Protein AF-A0A7Y3M9U3-F1 (afdb_monomer_lite)

Radius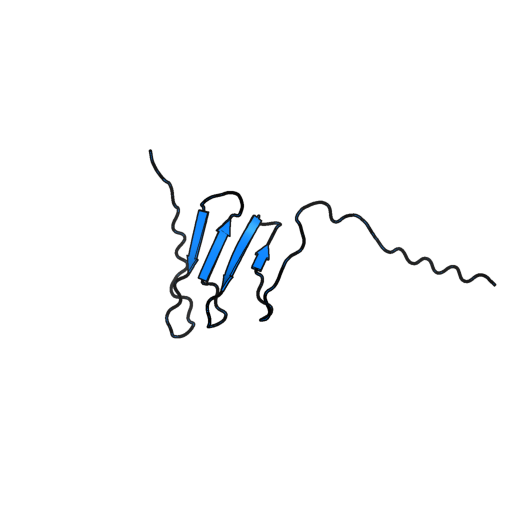 of gyration: 19.81 Å; chains: 1; bounding box: 39×32×64 Å

pLDDT: mean 73.17, std 17.66, range [40.16, 93.19]

Foldseek 3Di:
DDDPPPDPPVPPPPPAFDDFDADPVGHTQDDRNQQWGWDADPVRHTAKIQRNVDRQIWGFDADPVRPRPDRDRPPPPDDD

Secondary structure (DSSP, 8-state):
---------------SS---EE-TTS-EEEETTTTEEEEE-TTS-EEEEEETTSS-EEE--B-TTS-B------------

Sequence (80 aa):
VVGFAFGIKNNLPRTGAGDYTYDHNGNMVVDPHKNITTTYNHLNLPEKIEENDSAKFIEIINDAIGTNSGTASKKMIQIR

Structure (mmCIF, N/CA/C/O backbone):
data_AF-A0A7Y3M9U3-F1
#
_entry.id   AF-A0A7Y3M9U3-F1
#
loop_
_atom_site.group_PDB
_at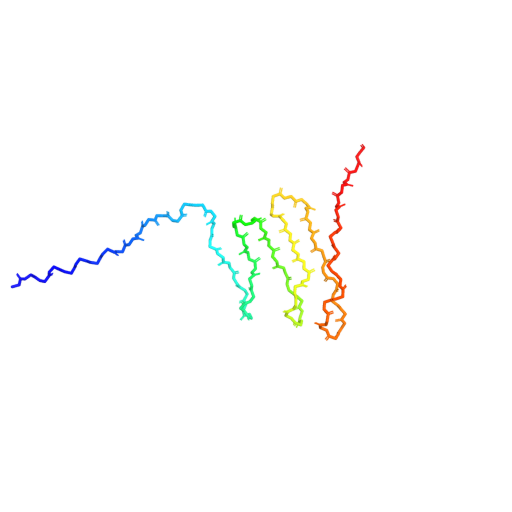om_site.id
_atom_site.type_symbol
_atom_site.label_atom_id
_atom_site.label_alt_id
_atom_site.label_comp_id
_atom_site.label_asym_id
_atom_site.label_entity_id
_atom_site.label_seq_id
_atom_site.pdbx_PDB_ins_code
_atom_site.Cartn_x
_atom_site.Cartn_y
_atom_site.Cartn_z
_atom_site.occupancy
_atom_site.B_iso_or_equiv
_atom_site.auth_seq_id
_atom_site.auth_comp_id
_atom_site.auth_asym_id
_atom_site.auth_atom_id
_atom_site.pdbx_PDB_model_num
ATOM 1 N N . VAL A 1 1 ? -12.935 -18.604 -49.673 1.00 46.34 1 VAL A N 1
ATOM 2 C CA . VAL A 1 1 ? -12.263 -18.473 -48.360 1.00 46.34 1 VAL A CA 1
ATOM 3 C C . VAL A 1 1 ? -11.221 -17.387 -48.486 1.00 46.34 1 VAL A C 1
ATOM 5 O O . VAL A 1 1 ? -10.355 -17.557 -49.324 1.00 46.34 1 VAL A O 1
ATOM 8 N N . VAL A 1 2 ? -11.365 -16.280 -47.754 1.00 40.16 2 VAL A N 1
ATOM 9 C CA . VAL A 1 2 ? -10.372 -15.753 -46.795 1.00 40.16 2 VAL A CA 1
ATOM 10 C C . VAL A 1 2 ? -10.964 -14.492 -46.155 1.00 40.16 2 VAL A C 1
ATOM 12 O O . VAL A 1 2 ? -11.036 -13.434 -46.770 1.00 40.16 2 VAL A O 1
ATOM 15 N N . GLY A 1 3 ? -11.462 -14.630 -44.926 1.00 47.31 3 GLY A N 1
ATOM 16 C CA . GLY A 1 3 ? -11.775 -13.483 -44.082 1.00 47.31 3 GLY A CA 1
ATOM 17 C C . GLY A 1 3 ? -10.473 -12.948 -43.505 1.00 47.31 3 GLY A C 1
ATOM 18 O O . GLY A 1 3 ? -9.794 -13.658 -42.767 1.00 47.31 3 GLY A O 1
ATOM 19 N N . PHE A 1 4 ? -10.111 -11.715 -43.842 1.00 54.22 4 PHE A N 1
ATOM 20 C CA . PHE A 1 4 ? -8.989 -11.031 -43.208 1.00 54.22 4 PHE A CA 1
ATOM 21 C C . PHE A 1 4 ? -9.509 -10.288 -41.977 1.00 54.22 4 PHE A C 1
ATOM 23 O O . PHE A 1 4 ? -9.925 -9.135 -42.052 1.00 54.22 4 PHE A O 1
ATOM 30 N N . ALA A 1 5 ? -9.522 -10.971 -40.833 1.00 56.47 5 ALA A N 1
ATOM 31 C CA . ALA A 1 5 ? -9.707 -10.322 -39.543 1.00 56.47 5 ALA A CA 1
ATOM 32 C C . ALA A 1 5 ? -8.389 -9.636 -39.146 1.00 56.47 5 ALA A C 1
ATOM 34 O O . ALA A 1 5 ? -7.462 -10.284 -38.663 1.00 56.47 5 ALA A O 1
ATOM 35 N N . PHE A 1 6 ? -8.289 -8.324 -39.361 1.00 64.06 6 PHE A N 1
ATOM 36 C CA . PHE A 1 6 ? -7.169 -7.515 -38.878 1.00 64.06 6 PHE A CA 1
ATOM 37 C C . PHE A 1 6 ? -7.416 -7.110 -37.421 1.00 64.06 6 PHE A C 1
ATOM 39 O O . PHE A 1 6 ? -7.822 -5.993 -37.112 1.00 64.06 6 PHE A O 1
ATOM 46 N N . GLY A 1 7 ? -7.228 -8.060 -36.508 1.00 60.81 7 GLY A N 1
ATOM 47 C CA . GLY A 1 7 ? -7.198 -7.779 -35.079 1.00 60.81 7 GLY A CA 1
ATOM 48 C C . GLY A 1 7 ? -5.824 -7.252 -34.684 1.00 60.81 7 GLY A C 1
ATOM 49 O O . GLY A 1 7 ? -4.955 -8.045 -34.328 1.00 60.81 7 GLY A O 1
ATOM 50 N N . ILE A 1 8 ? -5.616 -5.932 -34.711 1.00 67.06 8 ILE A N 1
ATOM 51 C CA . ILE A 1 8 ? -4.491 -5.325 -33.988 1.00 67.06 8 ILE A CA 1
ATOM 52 C C . ILE A 1 8 ? -4.758 -5.540 -32.495 1.00 67.06 8 ILE A C 1
ATOM 54 O O . ILE A 1 8 ? -5.455 -4.765 -31.843 1.00 67.06 8 ILE A O 1
ATOM 58 N N . LYS A 1 9 ? -4.211 -6.618 -31.932 1.00 63.88 9 LYS A N 1
ATOM 59 C CA . LYS A 1 9 ? -3.913 -6.652 -30.504 1.00 63.88 9 LYS A CA 1
ATOM 60 C C . LYS A 1 9 ? -2.639 -5.837 -30.348 1.00 63.88 9 LYS A C 1
ATOM 62 O O . LYS A 1 9 ? -1.566 -6.318 -30.701 1.00 63.88 9 LYS A O 1
ATOM 67 N N . ASN A 1 10 ? -2.757 -4.600 -29.872 1.00 63.16 10 ASN A N 1
ATOM 68 C CA . ASN A 1 10 ? -1.599 -3.822 -29.444 1.00 63.16 10 ASN A CA 1
ATOM 69 C C . ASN A 1 10 ? -0.964 -4.527 -28.235 1.00 63.16 10 ASN A C 1
ATOM 71 O O . ASN A 1 10 ? -1.234 -4.180 -27.093 1.00 63.16 10 ASN A O 1
ATOM 75 N N . ASN A 1 11 ? -0.133 -5.537 -28.494 1.00 59.06 11 ASN A N 1
ATOM 76 C CA . ASN A 1 11 ? 0.783 -6.133 -27.528 1.00 59.06 11 ASN A CA 1
ATOM 77 C C . ASN A 1 11 ? 2.067 -5.296 -27.472 1.00 59.06 11 ASN A C 1
ATOM 79 O O . ASN A 1 11 ? 3.172 -5.812 -27.633 1.00 59.06 11 ASN A O 1
ATOM 83 N N . LEU A 1 12 ? 1.917 -3.978 -27.331 1.00 62.03 12 LEU A N 1
ATOM 84 C CA . LEU A 1 12 ? 3.050 -3.148 -26.960 1.00 62.03 12 LEU A CA 1
ATOM 85 C C . LEU A 1 12 ? 3.351 -3.497 -25.498 1.00 62.03 12 LEU A C 1
ATOM 87 O O . LEU A 1 12 ? 2.437 -3.400 -24.674 1.00 62.03 12 LEU A O 1
ATOM 91 N N . PRO A 1 13 ? 4.571 -3.947 -25.155 1.00 58.31 13 PRO A N 1
ATOM 92 C CA . PRO A 1 13 ? 4.930 -4.133 -23.759 1.00 58.31 13 PRO A CA 1
ATOM 93 C C . PRO A 1 13 ? 4.695 -2.800 -23.052 1.00 58.31 13 PRO A C 1
ATOM 95 O O . PRO A 1 13 ? 5.143 -1.757 -23.528 1.00 58.31 13 PRO A O 1
ATOM 98 N N . ARG A 1 14 ? 3.932 -2.826 -21.957 1.00 59.72 14 ARG A N 1
ATOM 99 C CA . ARG A 1 14 ? 3.631 -1.643 -21.152 1.00 59.72 14 ARG A CA 1
ATOM 100 C C . ARG A 1 14 ? 4.947 -1.169 -20.533 1.00 59.72 14 ARG A C 1
ATOM 102 O O . ARG A 1 14 ? 5.396 -1.683 -19.516 1.00 59.72 14 ARG A O 1
ATOM 109 N N . THR A 1 15 ? 5.649 -0.284 -21.235 1.00 61.16 15 THR A N 1
ATOM 110 C CA . THR A 1 15 ? 6.954 0.223 -20.819 1.00 61.16 15 THR A CA 1
ATOM 111 C C . THR A 1 15 ? 6.752 1.233 -19.704 1.00 61.16 15 THR A C 1
ATOM 113 O O . THR A 1 15 ? 6.322 2.356 -19.957 1.00 61.16 15 THR A O 1
ATOM 116 N N . GLY A 1 16 ? 7.096 0.825 -18.487 1.00 62.19 16 GLY A N 1
ATOM 117 C CA . GLY A 1 16 ? 7.172 1.702 -17.324 1.00 62.19 16 GLY A CA 1
ATOM 118 C C . GLY A 1 16 ? 6.126 1.340 -16.281 1.00 62.19 16 GLY A C 1
ATOM 119 O O . GLY A 1 16 ? 4.940 1.535 -16.513 1.00 62.19 16 GLY A O 1
ATOM 120 N N . ALA A 1 17 ? 6.611 0.841 -15.141 1.00 64.25 17 ALA A N 1
ATOM 121 C CA . ALA A 1 17 ? 5.864 0.388 -13.967 1.00 64.25 17 ALA A CA 1
ATOM 122 C C . ALA A 1 17 ? 4.980 -0.863 -14.178 1.00 64.25 17 ALA A C 1
ATOM 124 O O . ALA A 1 17 ? 4.190 -0.943 -15.117 1.00 64.25 17 ALA A O 1
ATOM 125 N N . GLY A 1 18 ? 5.123 -1.849 -13.276 1.00 78.12 18 GLY A N 1
ATOM 126 C CA . GLY A 1 18 ? 4.310 -3.078 -13.224 1.00 78.12 18 GLY A CA 1
ATOM 127 C C . GLY A 1 18 ? 2.805 -2.803 -13.107 1.00 78.12 18 GLY A C 1
ATOM 128 O O . GLY A 1 18 ? 2.374 -1.654 -13.152 1.00 78.12 18 GLY A O 1
ATOM 129 N N . ASP A 1 19 ? 1.959 -3.827 -13.041 1.00 85.94 19 ASP A N 1
ATOM 130 C CA . ASP A 1 19 ? 0.503 -3.621 -12.953 1.00 85.94 19 ASP A CA 1
ATOM 131 C C . ASP A 1 19 ? 0.065 -3.175 -11.553 1.00 85.94 19 ASP A C 1
ATOM 133 O O . ASP A 1 19 ? 0.675 -3.545 -10.549 1.00 85.94 19 ASP A O 1
ATOM 137 N N . TYR A 1 20 ? -0.999 -2.368 -11.496 1.00 90.12 20 TYR A N 1
ATOM 138 C CA . TYR A 1 20 ? -1.689 -2.077 -10.241 1.00 90.12 20 TYR A CA 1
ATOM 139 C C . TYR A 1 20 ? -2.231 -3.378 -9.652 1.00 90.12 20 TYR A C 1
ATOM 141 O O . TYR A 1 20 ? -2.824 -4.184 -10.373 1.00 90.12 20 TYR A O 1
ATOM 149 N N . THR A 1 21 ? -2.056 -3.575 -8.348 1.00 91.75 21 THR A N 1
ATOM 150 C CA . THR A 1 21 ? -2.586 -4.753 -7.650 1.00 91.75 21 THR A CA 1
ATOM 151 C C . THR A 1 21 ? -3.647 -4.351 -6.643 1.00 91.75 21 THR A C 1
ATOM 153 O O . THR A 1 21 ? -3.644 -3.228 -6.133 1.00 91.75 21 THR A O 1
ATOM 156 N N . TYR A 1 22 ? -4.560 -5.279 -6.366 1.00 91.56 22 TYR A N 1
ATOM 157 C CA . TYR A 1 22 ? -5.695 -5.058 -5.483 1.00 91.56 22 TYR A CA 1
ATOM 158 C C . TYR A 1 22 ? -5.851 -6.218 -4.501 1.00 91.56 22 TYR A C 1
ATOM 160 O O . TYR A 1 22 ? -5.481 -7.352 -4.813 1.00 91.56 22 TYR A O 1
ATOM 168 N N . ASP A 1 23 ? -6.394 -5.929 -3.324 1.00 90.25 23 ASP A N 1
ATOM 169 C CA . ASP A 1 23 ? -6.782 -6.945 -2.349 1.00 90.25 23 ASP A CA 1
ATOM 170 C C . ASP A 1 23 ? -8.146 -7.580 -2.691 1.00 90.25 23 ASP A C 1
ATOM 172 O O . ASP A 1 23 ? -8.786 -7.259 -3.696 1.00 90.25 23 ASP A O 1
ATOM 176 N N . HIS A 1 24 ? -8.604 -8.506 -1.843 1.00 90.88 24 HIS A N 1
ATOM 177 C CA . HIS A 1 24 ? -9.890 -9.187 -2.017 1.00 90.88 24 HIS A CA 1
ATOM 178 C C . HIS A 1 24 ? -11.101 -8.243 -1.918 1.00 90.88 24 HIS A C 1
ATOM 180 O O . HIS A 1 24 ? -12.145 -8.516 -2.507 1.00 90.88 24 HIS A O 1
ATOM 186 N N . ASN A 1 25 ? -10.968 -7.137 -1.186 1.00 88.56 25 ASN A N 1
ATOM 187 C CA . ASN A 1 25 ? -12.008 -6.129 -1.023 1.00 88.56 25 ASN A CA 1
ATOM 188 C C . ASN A 1 25 ? -12.024 -5.111 -2.177 1.00 88.56 25 ASN A C 1
ATOM 190 O O . ASN A 1 25 ? -12.932 -4.283 -2.247 1.00 88.56 25 ASN A O 1
ATOM 194 N N . GLY A 1 26 ? -11.062 -5.198 -3.102 1.00 90.62 26 GLY A N 1
ATOM 195 C CA . GLY A 1 26 ? -10.938 -4.327 -4.264 1.00 90.62 26 GLY A CA 1
ATOM 196 C C . GLY A 1 26 ? -10.165 -3.036 -3.996 1.00 90.62 26 GLY A C 1
ATOM 197 O O . GLY A 1 26 ? -10.191 -2.139 -4.841 1.00 90.62 26 GLY A O 1
ATOM 198 N N . ASN A 1 27 ? -9.470 -2.912 -2.861 1.00 90.06 27 ASN A N 1
ATOM 199 C CA . ASN A 1 27 ? -8.621 -1.750 -2.607 1.00 90.06 27 ASN A CA 1
ATOM 200 C C . ASN A 1 27 ? -7.249 -1.912 -3.258 1.00 90.06 27 ASN A C 1
ATOM 202 O O . ASN A 1 27 ? -6.739 -3.022 -3.386 1.00 90.06 27 ASN A O 1
ATOM 206 N N . MET A 1 28 ? -6.635 -0.796 -3.654 1.00 91.81 28 MET A N 1
ATOM 207 C CA 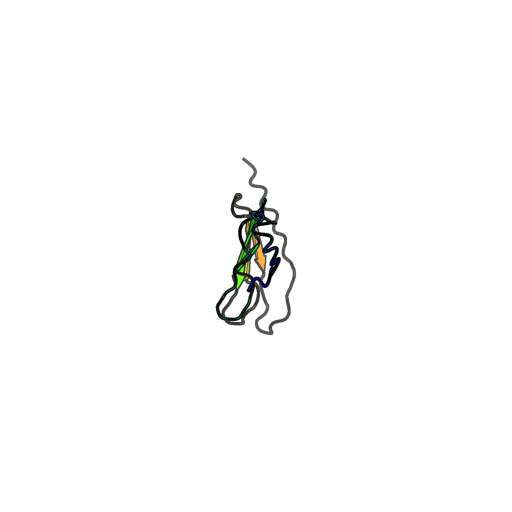. MET A 1 28 ? -5.340 -0.786 -4.336 1.00 91.81 28 MET A CA 1
ATOM 208 C C . MET A 1 28 ? -4.192 -1.044 -3.356 1.00 91.81 28 MET A C 1
ATOM 210 O O . MET A 1 28 ? -3.924 -0.221 -2.488 1.00 91.81 28 MET A O 1
ATOM 214 N N . VAL A 1 29 ? -3.456 -2.135 -3.554 1.00 92.94 29 VAL A N 1
ATOM 215 C CA . VAL A 1 29 ? -2.303 -2.501 -2.720 1.00 92.94 29 VAL A CA 1
ATOM 216 C C . VAL A 1 29 ? -1.008 -1.925 -3.282 1.00 92.94 29 VAL A C 1
ATOM 218 O O . VAL A 1 29 ? -0.219 -1.387 -2.517 1.00 92.94 29 VAL A O 1
ATOM 221 N N . VAL A 1 30 ? -0.782 -1.975 -4.598 1.00 91.19 30 VAL A N 1
ATOM 222 C CA . VAL A 1 30 ? 0.462 -1.476 -5.217 1.00 91.19 30 VAL A CA 1
ATOM 223 C C . VAL A 1 30 ? 0.154 -0.465 -6.317 1.00 91.19 30 VAL A C 1
ATOM 225 O O . VAL A 1 30 ? -0.594 -0.763 -7.250 1.00 91.19 30 VAL A O 1
ATOM 228 N N . ASP A 1 31 ? 0.785 0.711 -6.229 1.00 90.44 31 ASP A N 1
ATOM 229 C CA . ASP A 1 31 ? 0.898 1.683 -7.321 1.00 90.44 31 ASP A CA 1
ATOM 230 C C . ASP A 1 31 ? 2.370 1.757 -7.762 1.00 90.44 31 ASP A C 1
ATOM 232 O O . ASP A 1 31 ? 3.183 2.460 -7.151 1.00 90.44 31 ASP A O 1
ATOM 236 N N . PRO A 1 32 ? 2.737 1.047 -8.835 1.00 86.88 32 PRO A N 1
ATOM 237 C CA . PRO A 1 32 ? 4.119 0.973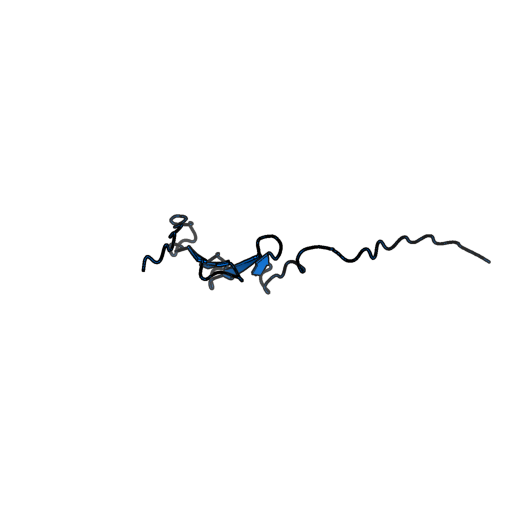 -9.290 1.00 86.88 32 PRO A CA 1
ATOM 238 C C . PRO A 1 32 ? 4.574 2.230 -10.046 1.00 86.88 32 PRO A C 1
ATOM 240 O O . PRO A 1 32 ? 5.773 2.408 -10.234 1.00 86.88 32 PRO A O 1
ATOM 243 N N . HIS A 1 33 ? 3.664 3.126 -10.453 1.00 87.00 33 HIS A N 1
ATOM 244 C CA . HIS A 1 33 ? 4.038 4.414 -11.058 1.00 87.00 33 HIS A CA 1
ATOM 245 C C . HIS A 1 33 ? 4.465 5.425 -9.994 1.00 87.00 33 HIS A C 1
ATOM 247 O O . HIS A 1 33 ? 5.297 6.292 -10.258 1.00 87.00 33 HIS A O 1
ATOM 253 N N . LYS A 1 34 ? 3.899 5.310 -8.790 1.00 85.69 34 LYS A N 1
ATOM 254 C CA . LYS A 1 34 ? 4.308 6.087 -7.611 1.00 85.69 34 LYS A CA 1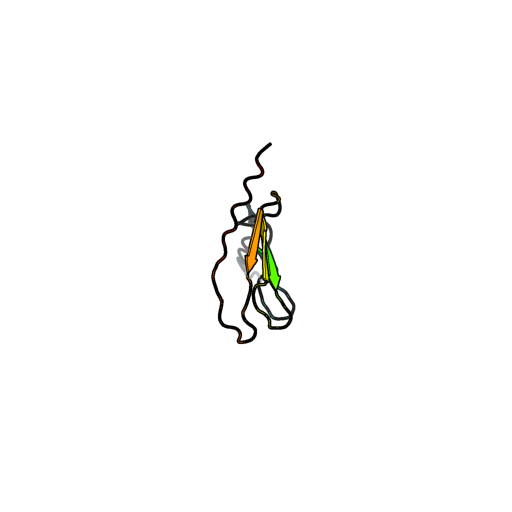
ATOM 255 C C . LYS A 1 34 ? 5.329 5.364 -6.744 1.00 85.69 34 LYS A C 1
ATOM 257 O O . LYS A 1 34 ? 5.833 5.961 -5.800 1.00 85.69 34 LYS A O 1
ATOM 262 N N . ASN A 1 35 ? 5.622 4.109 -7.073 1.00 89.62 35 ASN A N 1
ATOM 263 C CA . ASN A 1 35 ? 6.475 3.227 -6.296 1.00 89.62 35 ASN A CA 1
ATOM 264 C C . ASN A 1 35 ? 6.041 3.128 -4.825 1.00 89.62 35 ASN A C 1
ATOM 266 O O . ASN A 1 35 ? 6.863 3.233 -3.915 1.00 89.62 35 ASN A O 1
ATOM 270 N N . ILE A 1 36 ? 4.735 2.964 -4.599 1.00 90.81 36 ILE A N 1
ATOM 271 C CA . ILE A 1 36 ? 4.160 2.852 -3.258 1.00 90.81 36 ILE A CA 1
ATOM 272 C C . ILE A 1 36 ? 3.367 1.562 -3.079 1.00 90.81 36 ILE A C 1
ATOM 274 O O . ILE A 1 36 ? 2.771 1.039 -4.025 1.00 90.81 36 ILE A O 1
ATOM 278 N N . THR A 1 37 ? 3.304 1.120 -1.830 1.00 93.19 37 THR A N 1
ATOM 279 C CA . THR A 1 37 ? 2.420 0.064 -1.347 1.00 93.19 37 THR A CA 1
ATOM 280 C C . THR A 1 37 ? 1.495 0.633 -0.274 1.00 93.19 37 THR A C 1
ATOM 282 O O . THR A 1 37 ? 1.936 1.389 0.589 1.00 93.19 37 THR A O 1
ATOM 285 N N . THR A 1 38 ? 0.208 0.296 -0.333 1.00 92.25 38 THR A N 1
ATOM 286 C CA . THR A 1 38 ? -0.808 0.709 0.643 1.00 92.25 38 THR A CA 1
ATOM 287 C C . THR A 1 38 ? -1.336 -0.509 1.390 1.00 92.25 38 THR A C 1
ATOM 289 O O . THR A 1 38 ? -1.682 -1.515 0.772 1.00 92.25 38 THR A O 1
ATOM 292 N N . THR A 1 39 ? -1.418 -0.420 2.715 1.00 92.12 39 THR A N 1
ATOM 293 C CA . THR A 1 39 ? -2.071 -1.421 3.565 1.00 92.12 39 THR A CA 1
ATOM 294 C C . THR A 1 39 ? -3.366 -0.868 4.138 1.00 92.12 39 THR A C 1
ATOM 296 O O . THR A 1 39 ? -3.504 0.339 4.364 1.00 92.12 39 THR A O 1
ATOM 299 N N . TYR A 1 40 ? -4.312 -1.770 4.379 1.00 89.25 40 TYR A N 1
ATOM 300 C CA . TYR A 1 40 ? -5.641 -1.450 4.878 1.00 89.25 40 TYR A CA 1
ATOM 301 C C . TYR A 1 40 ? -5.902 -2.185 6.184 1.00 89.25 40 TYR A C 1
ATOM 303 O O . TYR A 1 40 ? -5.466 -3.323 6.365 1.00 89.25 40 TYR A O 1
ATOM 311 N N . ASN A 1 41 ? -6.647 -1.540 7.075 1.00 84.00 41 ASN A N 1
ATOM 312 C CA . ASN A 1 41 ? -7.071 -2.149 8.328 1.00 84.00 41 ASN A CA 1
ATOM 313 C C . ASN A 1 41 ? -8.318 -3.037 8.138 1.00 84.00 41 ASN A C 1
ATOM 315 O O . ASN A 1 41 ? -8.924 -3.100 7.067 1.00 84.00 41 ASN A O 1
ATOM 319 N N . HIS A 1 42 ? -8.766 -3.680 9.219 1.00 83.56 42 HIS A N 1
ATOM 320 C CA . HIS A 1 42 ? -9.971 -4.526 9.228 1.00 83.56 42 HIS A CA 1
ATOM 321 C C . HIS A 1 42 ? -11.283 -3.793 8.889 1.00 83.56 42 HIS A C 1
ATOM 323 O O . HIS A 1 42 ? -12.292 -4.445 8.634 1.00 83.56 42 HIS A O 1
ATOM 329 N N . LEU A 1 43 ? -11.285 -2.457 8.891 1.00 85.44 43 LEU A N 1
ATOM 330 C CA . LEU A 1 43 ? -12.418 -1.621 8.485 1.00 85.44 43 LEU A CA 1
ATOM 331 C C . LEU A 1 43 ? -12.337 -1.208 7.012 1.00 85.44 43 LEU A C 1
ATOM 333 O O . LEU A 1 43 ? -13.138 -0.388 6.568 1.00 85.44 43 LEU A O 1
ATOM 337 N N . ASN A 1 44 ? -11.385 -1.769 6.259 1.00 85.75 44 ASN A N 1
ATOM 338 C CA . ASN A 1 44 ? -11.163 -1.456 4.854 1.00 85.75 44 ASN A CA 1
ATOM 339 C C . ASN A 1 44 ? -10.716 0.001 4.618 1.00 85.75 44 ASN A C 1
ATOM 341 O O . ASN A 1 44 ? -10.991 0.584 3.569 1.00 85.75 44 ASN A O 1
ATOM 345 N N . LEU A 1 45 ? -10.046 0.609 5.604 1.00 85.75 45 LEU A N 1
ATOM 346 C CA . LEU A 1 45 ? -9.519 1.974 5.532 1.00 85.75 45 LEU A CA 1
ATOM 347 C C . LEU A 1 45 ? -7.995 1.956 5.364 1.00 85.75 45 LEU A C 1
ATOM 349 O O . LEU A 1 45 ? -7.350 1.085 5.953 1.00 85.75 45 LEU A O 1
ATOM 353 N N . PRO A 1 46 ? -7.405 2.905 4.608 1.00 87.69 46 PRO A N 1
ATOM 354 C CA . PRO A 1 46 ? -5.954 3.024 4.498 1.00 87.69 46 PRO A CA 1
ATOM 355 C C . PRO A 1 46 ? -5.313 3.197 5.878 1.00 87.69 46 PRO A C 1
ATOM 357 O O . PRO A 1 46 ? -5.710 4.076 6.642 1.00 87.69 46 PRO A O 1
ATOM 360 N N . GLU A 1 47 ? -4.324 2.366 6.185 1.00 88.81 47 GLU A N 1
ATOM 361 C CA . GLU A 1 47 ? -3.592 2.366 7.456 1.00 88.81 47 GLU A CA 1
ATOM 362 C C . GLU A 1 47 ? -2.148 2.836 7.260 1.00 88.81 47 GLU A C 1
ATOM 364 O O . GLU A 1 47 ? -1.645 3.660 8.024 1.00 88.81 47 GLU A O 1
ATOM 369 N N . LYS A 1 48 ? -1.486 2.376 6.193 1.00 88.62 48 LYS A N 1
ATOM 370 C CA . LYS A 1 48 ? -0.107 2.756 5.880 1.00 88.62 48 LYS A CA 1
ATOM 371 C C . LYS A 1 48 ? 0.083 2.894 4.378 1.00 88.62 48 LYS A C 1
ATOM 373 O O . LYS A 1 48 ? -0.407 2.073 3.611 1.00 88.62 48 LYS A O 1
ATOM 378 N N . ILE A 1 49 ? 0.836 3.907 3.969 1.00 90.44 49 ILE A N 1
ATOM 379 C CA . ILE A 1 49 ? 1.353 4.055 2.606 1.00 90.44 49 ILE A CA 1
ATOM 380 C C . ILE A 1 49 ? 2.873 4.113 2.704 1.00 90.44 49 ILE A C 1
ATOM 382 O O . ILE A 1 49 ? 3.407 4.966 3.408 1.00 90.44 49 ILE A O 1
ATOM 386 N N . GLU A 1 50 ? 3.571 3.225 2.012 1.00 92.94 50 GLU A N 1
ATOM 387 C CA . GLU A 1 50 ? 5.025 3.070 2.070 1.00 92.94 50 GLU A CA 1
ATOM 388 C C . GLU A 1 50 ? 5.639 3.190 0.677 1.00 92.94 50 GLU A C 1
ATOM 390 O O . GLU A 1 50 ? 5.090 2.659 -0.283 1.00 92.94 50 GLU A O 1
ATOM 395 N N . GLU A 1 51 ? 6.760 3.899 0.561 1.00 91.62 51 GLU A N 1
ATOM 396 C CA . GLU A 1 51 ? 7.562 3.975 -0.666 1.00 91.62 51 GLU A CA 1
ATOM 397 C C . GLU A 1 51 ? 8.453 2.726 -0.761 1.00 91.62 51 GLU A C 1
ATOM 399 O O . GLU A 1 51 ? 9.207 2.448 0.163 1.00 91.62 51 GLU A O 1
ATOM 404 N N . ASN A 1 52 ? 8.403 1.960 -1.854 1.00 86.06 52 ASN A N 1
ATOM 405 C CA . ASN A 1 52 ? 9.083 0.654 -1.898 1.00 86.06 52 ASN A CA 1
ATOM 406 C C . ASN A 1 52 ? 10.621 0.768 -1.864 1.00 86.06 52 ASN A C 1
ATOM 408 O O . ASN A 1 52 ? 11.289 -0.117 -1.335 1.00 86.06 52 ASN A O 1
ATOM 412 N N . ASP A 1 53 ? 11.182 1.864 -2.388 1.00 88.00 53 ASP A N 1
ATOM 413 C CA . ASP A 1 53 ? 12.636 2.090 -2.463 1.00 88.00 53 ASP A CA 1
ATOM 414 C C . ASP A 1 53 ? 13.174 3.012 -1.350 1.00 88.00 53 ASP A C 1
ATOM 416 O O . ASP A 1 53 ? 14.315 3.477 -1.403 1.00 88.00 53 ASP A O 1
ATOM 420 N N . SER A 1 54 ? 12.366 3.351 -0.342 1.00 84.12 54 SER A N 1
ATOM 421 C CA . SER A 1 54 ? 12.775 4.231 0.758 1.00 84.12 54 SER A CA 1
ATOM 422 C C . SER A 1 54 ? 12.090 3.843 2.062 1.00 84.12 54 SER A C 1
ATOM 424 O O . SER A 1 54 ? 10.935 3.464 2.073 1.00 84.12 54 SER A O 1
ATOM 426 N N . ALA A 1 55 ? 12.727 4.083 3.209 1.00 83.19 55 ALA A N 1
ATOM 427 C CA . ALA A 1 55 ? 12.075 3.910 4.516 1.00 83.19 55 ALA A CA 1
ATOM 428 C C . ALA A 1 55 ? 11.019 5.003 4.829 1.00 83.19 55 ALA A C 1
ATOM 430 O O . ALA A 1 55 ? 10.760 5.312 5.994 1.00 83.19 55 ALA A O 1
ATOM 431 N N . LYS A 1 56 ? 10.458 5.655 3.801 1.00 87.25 56 LYS A N 1
ATOM 432 C CA . LYS A 1 56 ? 9.442 6.696 3.947 1.00 87.25 56 LYS A CA 1
ATOM 433 C C . LYS A 1 56 ? 8.074 6.043 3.942 1.00 87.25 56 LYS A C 1
ATOM 435 O O . LYS A 1 56 ? 7.716 5.329 3.010 1.00 87.25 56 LYS A O 1
ATOM 440 N N . PHE A 1 57 ? 7.290 6.357 4.959 1.00 87.69 57 PHE A N 1
ATOM 441 C CA . PHE A 1 57 ? 5.903 5.946 5.023 1.00 87.69 57 PHE A CA 1
ATOM 442 C C . PHE A 1 57 ? 5.046 7.043 5.642 1.00 87.69 57 PHE A C 1
ATOM 444 O O . PHE A 1 57 ? 5.525 7.903 6.386 1.00 87.69 57 PHE A O 1
ATOM 451 N N . ILE A 1 58 ? 3.766 7.001 5.305 1.00 86.81 58 ILE A N 1
ATOM 452 C CA . ILE A 1 58 ? 2.703 7.776 5.923 1.00 86.81 58 ILE A CA 1
ATOM 453 C C . ILE A 1 58 ? 1.837 6.767 6.663 1.00 86.81 58 ILE A C 1
ATOM 455 O O . ILE A 1 58 ? 1.318 5.832 6.057 1.00 86.81 58 ILE A O 1
ATOM 459 N N . GLU A 1 59 ? 1.705 6.955 7.967 1.00 87.62 59 GLU A N 1
ATOM 460 C CA . GLU A 1 59 ? 0.785 6.190 8.802 1.00 87.62 59 GLU A CA 1
ATOM 461 C C . GLU A 1 59 ? -0.476 7.026 9.013 1.00 87.62 59 GLU A C 1
ATOM 463 O O . GLU A 1 59 ? -0.402 8.211 9.358 1.00 87.62 59 GLU A O 1
ATOM 468 N N . ILE A 1 60 ? -1.628 6.424 8.739 1.00 83.12 60 ILE A N 1
ATOM 469 C CA . ILE A 1 60 ? -2.930 7.076 8.804 1.00 83.12 60 ILE A CA 1
ATOM 470 C C . ILE A 1 60 ? -3.656 6.508 10.016 1.00 83.12 60 ILE A C 1
ATOM 472 O O . ILE A 1 60 ? -4.070 5.351 10.036 1.00 83.12 60 ILE A O 1
ATOM 476 N N . ILE A 1 61 ? -3.817 7.346 11.038 1.00 77.94 61 ILE A N 1
ATOM 477 C CA . ILE A 1 61 ? -4.578 6.991 12.231 1.00 77.94 61 ILE A CA 1
ATOM 478 C C . ILE A 1 61 ? -6.040 7.330 11.959 1.00 77.94 61 ILE A C 1
ATOM 480 O O . ILE A 1 61 ? -6.429 8.495 11.866 1.00 77.94 61 ILE A O 1
ATOM 484 N N . ASN A 1 62 ? -6.851 6.288 11.818 1.00 68.81 62 ASN A N 1
ATOM 485 C CA . ASN A 1 62 ? -8.290 6.424 11.665 1.00 68.81 62 ASN A CA 1
ATOM 486 C C . ASN A 1 62 ? -8.936 6.409 13.051 1.00 68.81 62 ASN A C 1
ATOM 488 O O . ASN A 1 62 ? -8.669 5.507 13.847 1.00 68.81 62 ASN A O 1
ATOM 492 N N . ASP A 1 63 ? -9.789 7.392 13.341 1.00 65.88 63 ASP A N 1
ATOM 493 C CA . ASP A 1 63 ? -10.646 7.311 14.521 1.00 65.88 63 ASP A CA 1
ATOM 494 C C . ASP A 1 63 ? -11.667 6.182 14.298 1.00 65.88 63 ASP A C 1
ATOM 496 O O . ASP A 1 63 ? -12.074 5.925 13.159 1.00 65.88 63 ASP A O 1
ATOM 500 N N . ALA A 1 64 ? -12.085 5.494 15.362 1.0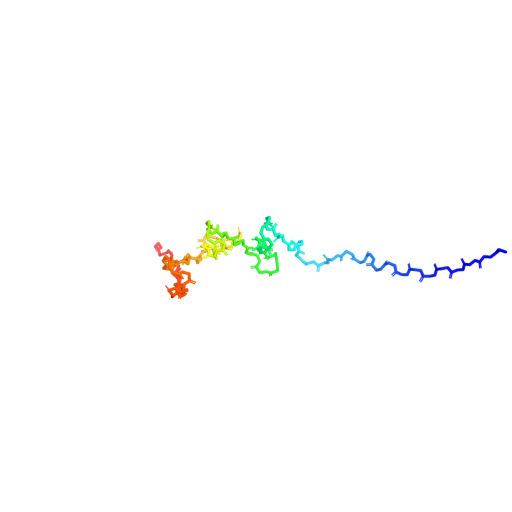0 60.78 64 ALA A N 1
ATOM 501 C CA . ALA A 1 64 ? -12.871 4.250 15.314 1.00 60.78 64 ALA A CA 1
ATOM 502 C C . ALA A 1 64 ? -14.233 4.379 14.591 1.00 60.78 64 ALA A C 1
ATOM 504 O O . ALA A 1 64 ? -14.935 3.393 14.380 1.00 60.78 64 ALA A O 1
ATOM 505 N N . ILE A 1 65 ? -14.597 5.599 14.201 1.00 62.59 65 ILE A N 1
ATOM 506 C CA . ILE A 1 65 ? -15.836 5.995 13.531 1.00 62.59 65 ILE A CA 1
ATOM 507 C C . ILE A 1 65 ? -15.666 6.077 11.994 1.00 62.59 65 ILE A C 1
ATOM 509 O O . ILE A 1 65 ? -16.605 6.416 11.282 1.00 62.59 65 ILE A O 1
ATOM 513 N N . GLY A 1 66 ? -14.479 5.774 11.452 1.00 54.59 66 GLY A N 1
ATOM 514 C CA . GLY A 1 66 ? -14.217 5.776 10.004 1.00 54.59 66 GLY A CA 1
ATOM 515 C C . GLY A 1 66 ? -14.054 7.167 9.380 1.00 54.59 66 GLY A C 1
ATOM 516 O O . GLY A 1 66 ? -13.909 7.302 8.166 1.00 54.59 66 GLY A O 1
ATOM 517 N N . THR A 1 67 ? -14.039 8.214 10.203 1.00 54.88 67 THR A N 1
ATOM 518 C CA . THR A 1 67 ? -13.654 9.567 9.801 1.00 54.88 67 THR A CA 1
ATOM 519 C C . THR A 1 67 ? -12.131 9.688 9.822 1.00 54.88 67 THR A C 1
ATOM 521 O O . THR A 1 67 ? -11.509 9.500 10.867 1.00 54.88 67 THR A O 1
ATOM 524 N N . ASN A 1 68 ? -11.533 10.015 8.670 1.00 48.69 68 ASN A N 1
ATOM 525 C CA . ASN A 1 68 ? -10.097 10.274 8.519 1.00 48.69 68 ASN A CA 1
ATOM 526 C C . ASN A 1 68 ? -9.653 11.387 9.488 1.00 48.69 68 ASN A C 1
ATOM 528 O O . ASN A 1 68 ? -9.815 12.574 9.193 1.00 48.69 68 ASN A O 1
ATOM 532 N N . SER A 1 69 ? -9.098 11.029 10.646 1.00 44.72 69 SER A N 1
ATOM 533 C CA . SER A 1 69 ? -8.618 11.997 11.634 1.00 44.72 69 SER A CA 1
ATOM 534 C C . SER A 1 69 ? -7.174 12.394 11.322 1.00 44.72 69 SER A C 1
ATOM 536 O O . SER A 1 69 ? -6.238 12.027 12.021 1.00 44.72 69 SER A O 1
ATOM 538 N N . GLY A 1 70 ? -7.008 13.188 10.263 1.00 52.56 70 GLY A N 1
ATOM 539 C CA . GLY A 1 70 ? -5.774 13.924 9.986 1.00 52.56 70 GLY A CA 1
ATOM 540 C C . GLY A 1 70 ? -4.728 13.150 9.183 1.00 52.56 70 GLY A C 1
ATOM 541 O O . GLY A 1 70 ? -4.128 12.180 9.631 1.00 52.56 70 GLY A O 1
ATOM 542 N N . THR A 1 71 ? -4.441 13.646 7.982 1.00 49.56 71 THR A N 1
ATOM 543 C CA . THR A 1 71 ? -3.294 13.229 7.169 1.00 49.56 71 THR A CA 1
ATOM 544 C C . THR A 1 71 ? -1.990 13.636 7.868 1.00 49.56 71 THR A C 1
ATOM 546 O O . THR A 1 71 ? -1.496 14.749 7.688 1.00 49.56 71 THR A O 1
ATOM 549 N N . ALA A 1 72 ? -1.412 12.752 8.680 1.00 47.53 72 ALA A N 1
ATOM 550 C CA . ALA A 1 72 ? -0.117 12.984 9.310 1.00 47.53 72 ALA A CA 1
ATOM 551 C C . ALA A 1 72 ? 1.022 12.664 8.325 1.00 47.53 72 ALA A C 1
ATOM 553 O O . ALA A 1 72 ? 1.553 11.559 8.287 1.00 47.53 72 ALA A O 1
ATOM 554 N N . SER A 1 73 ? 1.449 13.646 7.524 1.00 43.62 73 SER A N 1
ATOM 555 C CA . SER A 1 73 ? 2.731 13.558 6.806 1.00 43.62 73 SER A CA 1
ATOM 556 C C . SER A 1 73 ? 3.892 13.701 7.797 1.00 43.62 73 SER A C 1
ATOM 558 O O . SER A 1 73 ? 4.442 14.788 7.986 1.00 43.62 73 SER A O 1
ATOM 560 N N . LYS A 1 74 ? 4.280 12.609 8.462 1.00 44.31 74 LYS A N 1
ATOM 561 C CA . LYS A 1 74 ? 5.467 12.582 9.326 1.00 44.31 74 LYS A CA 1
ATOM 562 C C . LYS A 1 74 ? 6.715 12.454 8.448 1.00 44.31 74 LYS A C 1
ATOM 564 O O . LYS A 1 74 ? 7.155 11.364 8.107 1.00 44.31 74 LYS A O 1
ATOM 569 N N . LYS A 1 75 ? 7.294 13.593 8.058 1.00 43.41 75 LYS A N 1
ATOM 570 C CA . LYS A 1 75 ? 8.577 13.665 7.340 1.00 43.41 75 LYS A CA 1
ATOM 571 C C . LYS A 1 75 ? 9.685 13.095 8.246 1.00 43.41 75 LYS A C 1
ATOM 573 O O . LYS A 1 75 ? 10.202 13.805 9.104 1.00 43.41 75 LYS A O 1
ATOM 578 N N . MET A 1 76 ? 10.040 11.815 8.100 1.00 46.22 76 MET A N 1
ATOM 579 C CA . MET A 1 76 ? 11.203 11.224 8.779 1.00 46.22 76 MET A CA 1
ATOM 580 C C . MET A 1 76 ? 12.489 11.721 8.102 1.00 46.22 76 MET A C 1
ATOM 582 O O . MET A 1 76 ? 13.056 11.058 7.242 1.00 46.22 76 MET A O 1
ATOM 586 N N . ILE A 1 77 ? 12.949 12.917 8.474 1.00 44.56 77 ILE A N 1
ATOM 587 C CA . ILE A 1 77 ? 14.365 13.275 8.339 1.00 44.56 77 ILE A CA 1
ATOM 588 C C . ILE A 1 77 ? 15.069 12.622 9.532 1.00 44.56 77 ILE A C 1
ATOM 590 O O . ILE A 1 77 ? 14.910 13.072 10.664 1.00 44.56 77 ILE A O 1
ATOM 594 N N . GLN A 1 78 ? 15.807 11.535 9.298 1.00 47.16 78 GLN A N 1
ATOM 595 C CA . GLN A 1 78 ? 16.796 11.064 10.266 1.00 47.16 78 GLN A CA 1
ATOM 596 C C . GLN A 1 78 ? 18.061 11.909 10.084 1.00 47.16 78 GLN A C 1
ATOM 598 O O . GLN A 1 78 ? 18.744 11.806 9.068 1.00 47.16 78 GLN A O 1
ATOM 603 N N . ILE A 1 79 ? 18.331 12.780 11.055 1.00 42.94 79 ILE A N 1
ATOM 604 C CA . ILE A 1 79 ? 19.617 13.466 11.207 1.00 42.94 79 ILE A CA 1
ATOM 605 C C . ILE A 1 79 ? 20.601 12.438 11.788 1.00 42.94 79 ILE A C 1
ATOM 607 O O . ILE A 1 79 ? 20.267 11.771 12.769 1.00 42.94 79 ILE A O 1
ATOM 611 N N . ARG A 1 80 ? 21.786 12.304 11.185 1.00 62.88 80 ARG A N 1
ATOM 612 C CA . ARG A 1 80 ? 22.991 11.857 11.897 1.00 62.88 80 ARG A CA 1
ATOM 613 C C . ARG A 1 80 ? 23.835 13.080 12.204 1.00 62.88 80 ARG A C 1
ATOM 615 O O . ARG A 1 80 ? 23.907 13.945 11.303 1.00 62.88 80 ARG A O 1
#